Protein AF-A0A2V9Q0V5-F1 (afdb_monomer_lite)

Secondary structure (DSSP, 8-state):
--HHHHHHHHHHHHHHHHHHHHHHHHHTTSHHHHHHHHHHHHHHHHHT--HHHHHHHHHHHHHH-SSTT-TTSHHHHHHHHHHHHHHHHHHTTPPEEEEEEE--TTSHHHHHHHTTEEEEEEEES-HHHHHHHHTS--S-------PPPTT--S--EEEEEE--

Sequence (164 aa):
MLGGRQSADSMVTAAMYARYQAVRQHLERSPAAKRLIRSTVEIKNVLLHDPEHNRHAMDRLFRQRIDPWGFSRDPEQLRFGRAEQMIGAAAKGKLFEQVLEIGCAEGMFTQRLAIHSRSLIAMDISDVALQRASCCPAKRARQHCSGAPPGWSTVVGIYFAEWD

Radius of gyration: 20.9 Å; chains: 1; bounding box: 51×46×47 Å

Structure (mmCIF, N/CA/C/O backbone):
data_AF-A0A2V9Q0V5-F1
#
_entry.id   AF-A0A2V9Q0V5-F1
#
loop_
_atom_site.group_PDB
_atom_site.id
_atom_site.type_symbol
_atom_site.label_atom_id
_atom_site.label_alt_id
_atom_site.label_comp_id
_atom_site.label_asym_id
_atom_site.label_entity_id
_atom_site.label_seq_id
_atom_site.pdbx_PDB_ins_code
_atom_site.Cartn_x
_atom_site.Cartn_y
_atom_site.Cartn_z
_atom_site.occupancy
_atom_site.B_iso_or_equiv
_atom_site.auth_seq_id
_atom_site.auth_comp_id
_atom_site.auth_asym_id
_atom_site.auth_atom_id
_atom_site.pdbx_PDB_model_num
ATOM 1 N N . MET A 1 1 ? 25.832 -19.886 -17.386 1.00 37.00 1 MET A N 1
ATOM 2 C CA . MET A 1 1 ? 26.215 -18.791 -18.310 1.00 37.00 1 MET A CA 1
ATOM 3 C C . MET A 1 1 ? 25.026 -17.844 -18.563 1.00 37.00 1 MET A C 1
ATOM 5 O O . MET A 1 1 ? 24.531 -17.778 -19.676 1.00 37.00 1 MET A O 1
ATOM 9 N N . LEU A 1 2 ? 24.528 -17.129 -17.541 1.00 43.12 2 LEU A N 1
ATOM 10 C CA . LEU A 1 2 ? 23.385 -16.190 -17.666 1.00 43.12 2 LEU A CA 1
ATOM 11 C C . LEU A 1 2 ? 23.677 -14.776 -17.107 1.00 43.12 2 LEU A C 1
ATOM 13 O O . LEU A 1 2 ? 22.830 -13.896 -17.202 1.00 43.12 2 LEU A O 1
ATOM 17 N N . GLY A 1 3 ? 24.882 -14.524 -16.578 1.00 35.66 3 GLY A N 1
ATOM 18 C CA . GLY A 1 3 ? 25.243 -13.250 -15.932 1.00 35.66 3 GLY A CA 1
ATOM 19 C C . GLY A 1 3 ? 25.617 -12.094 -16.873 1.00 35.66 3 GLY A C 1
ATOM 20 O O . GLY A 1 3 ? 25.743 -10.964 -16.418 1.00 35.66 3 GLY A O 1
ATOM 21 N N . GLY A 1 4 ? 25.786 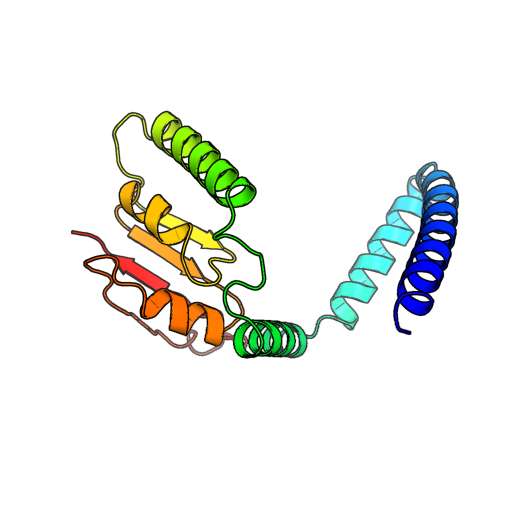-12.342 -18.178 1.00 38.12 4 GLY A N 1
ATOM 22 C CA . GLY A 1 4 ? 26.236 -11.316 -19.135 1.00 38.12 4 GLY A CA 1
ATOM 23 C C . GLY A 1 4 ? 25.131 -10.397 -19.673 1.00 38.12 4 GLY A C 1
ATOM 24 O O . GLY A 1 4 ? 25.402 -9.243 -19.987 1.00 38.12 4 GLY A O 1
ATOM 25 N N . ARG A 1 5 ? 23.879 -10.875 -19.759 1.00 42.72 5 ARG A N 1
ATOM 26 C CA . ARG A 1 5 ? 22.759 -10.106 -20.344 1.00 42.72 5 ARG A CA 1
ATOM 27 C C . ARG A 1 5 ? 22.167 -9.067 -19.379 1.00 42.72 5 ARG A C 1
ATOM 29 O O . ARG A 1 5 ? 21.918 -7.945 -19.792 1.00 42.72 5 ARG A O 1
ATOM 36 N N . GLN A 1 6 ? 22.050 -9.390 -18.086 1.00 47.09 6 GLN A N 1
ATOM 37 C CA . GLN A 1 6 ? 21.515 -8.461 -17.071 1.00 47.09 6 GLN A CA 1
ATOM 38 C C . GLN A 1 6 ? 22.407 -7.225 -16.841 1.00 47.09 6 GLN A C 1
ATOM 40 O O . GLN A 1 6 ? 21.898 -6.148 -16.538 1.00 47.09 6 GLN A O 1
ATOM 45 N N . SER A 1 7 ? 23.728 -7.362 -17.006 1.00 50.34 7 SER A N 1
ATOM 46 C CA . SER A 1 7 ? 24.682 -6.252 -16.851 1.00 50.34 7 SER A CA 1
ATOM 47 C C . SER A 1 7 ? 24.645 -5.282 -18.042 1.00 50.34 7 SER A C 1
ATOM 49 O O . SER A 1 7 ? 24.723 -4.070 -17.871 1.00 50.34 7 SER A O 1
ATOM 51 N N . ALA A 1 8 ? 24.448 -5.799 -19.259 1.00 48.91 8 ALA A N 1
ATOM 52 C CA . ALA A 1 8 ? 24.331 -4.973 -20.458 1.00 48.91 8 ALA A CA 1
ATOM 53 C C . ALA A 1 8 ? 23.007 -4.186 -20.495 1.00 48.91 8 ALA A C 1
ATOM 55 O O . ALA A 1 8 ? 23.023 -2.985 -20.767 1.00 48.91 8 ALA A O 1
ATOM 56 N N . ASP A 1 9 ? 21.882 -4.819 -20.141 1.00 52.69 9 ASP A N 1
ATOM 57 C CA . ASP A 1 9 ? 20.569 -4.157 -20.104 1.00 52.69 9 ASP A CA 1
ATOM 58 C C . ASP A 1 9 ? 20.521 -3.046 -19.040 1.00 52.69 9 ASP A C 1
ATOM 60 O O . ASP A 1 9 ? 19.945 -1.980 -19.273 1.00 52.69 9 ASP A O 1
ATOM 64 N N . SER A 1 10 ? 21.183 -3.243 -17.892 1.00 58.31 10 SER A N 1
ATOM 65 C CA . SER A 1 10 ? 21.253 -2.238 -16.822 1.00 58.31 10 SER A CA 1
ATOM 66 C C . SER A 1 10 ? 22.115 -1.030 -17.210 1.00 58.31 10 SER A C 1
ATOM 68 O O . SER A 1 10 ? 21.716 0.109 -16.961 1.00 58.31 10 SER A O 1
ATOM 70 N N . MET A 1 11 ? 23.244 -1.247 -17.896 1.00 56.59 11 MET A N 1
ATOM 71 C CA . MET A 1 11 ? 24.117 -0.173 -18.383 1.00 56.59 11 MET A CA 1
ATOM 72 C C . MET A 1 11 ? 23.475 0.629 -19.524 1.00 56.59 11 MET A C 1
ATOM 74 O O . MET A 1 11 ? 23.546 1.860 -19.524 1.00 56.59 11 MET A O 1
ATOM 78 N N . VAL A 1 12 ? 22.799 -0.041 -20.466 1.00 61.56 12 VAL A N 1
ATOM 79 C CA . VAL A 1 12 ? 22.039 0.619 -21.546 1.00 61.56 12 VAL A CA 1
ATOM 80 C C . VAL A 1 12 ? 20.903 1.462 -20.962 1.00 61.56 12 VAL A C 1
ATOM 82 O O . VAL A 1 12 ? 20.716 2.616 -21.356 1.00 61.56 12 VAL A O 1
ATOM 85 N N . THR A 1 13 ? 20.204 0.931 -19.958 1.00 71.50 13 THR A N 1
ATOM 86 C CA . THR A 1 13 ? 19.149 1.654 -19.240 1.00 71.50 13 THR A CA 1
ATOM 87 C C . THR A 1 13 ? 19.717 2.864 -18.494 1.00 71.50 13 THR A C 1
ATOM 89 O O . THR A 1 13 ? 19.173 3.958 -18.615 1.00 71.50 13 THR A O 1
ATOM 92 N N . ALA A 1 14 ? 20.848 2.728 -17.797 1.00 73.00 14 ALA A N 1
ATOM 93 C CA . ALA A 1 14 ? 21.482 3.831 -17.070 1.00 73.00 14 ALA A CA 1
ATOM 94 C C . ALA A 1 14 ? 21.923 4.978 -17.996 1.00 73.00 14 ALA A C 1
ATOM 96 O O . ALA A 1 14 ? 21.646 6.145 -17.712 1.00 73.00 14 ALA A O 1
ATOM 97 N N . ALA A 1 15 ? 22.545 4.663 -19.137 1.00 76.12 15 ALA A N 1
ATOM 98 C CA . ALA A 1 15 ? 22.952 5.664 -20.124 1.00 76.12 15 ALA A CA 1
ATOM 99 C C . ALA A 1 15 ? 21.744 6.371 -20.765 1.00 76.12 15 ALA A C 1
ATOM 101 O O . ALA A 1 15 ? 21.752 7.593 -20.944 1.00 76.12 15 ALA A O 1
ATOM 102 N N . MET A 1 16 ? 20.675 5.626 -21.065 1.00 83.31 16 MET A N 1
ATOM 103 C CA . MET A 1 16 ? 19.410 6.190 -21.544 1.00 83.31 16 MET A CA 1
ATOM 104 C C . MET A 1 16 ? 18.789 7.130 -20.502 1.00 83.31 16 MET A C 1
ATOM 106 O O . MET A 1 16 ? 18.408 8.254 -20.837 1.00 83.31 16 MET A O 1
ATOM 110 N N . TYR A 1 17 ? 18.729 6.705 -19.238 1.00 74.12 17 TYR A N 1
ATOM 111 C CA . TYR A 1 17 ? 18.174 7.503 -18.145 1.00 74.12 17 TYR A CA 1
ATOM 112 C C . TYR A 1 17 ? 18.990 8.770 -17.873 1.00 74.12 17 TYR A C 1
ATOM 114 O O . TYR A 1 17 ? 18.397 9.825 -17.657 1.00 74.12 17 TYR A O 1
ATOM 122 N N . ALA A 1 18 ? 20.322 8.717 -17.952 1.00 78.69 18 ALA A N 1
ATOM 123 C CA . ALA A 1 18 ? 21.177 9.897 -17.810 1.00 78.69 18 ALA A CA 1
ATOM 124 C C . ALA A 1 18 ? 20.917 10.931 -18.921 1.00 78.69 18 ALA A C 1
ATOM 126 O O . ALA A 1 18 ? 20.783 12.127 -18.654 1.00 78.69 18 ALA A O 1
ATOM 127 N N . ARG A 1 19 ? 20.755 10.474 -20.172 1.00 79.06 19 ARG A N 1
ATOM 128 C CA . ARG A 1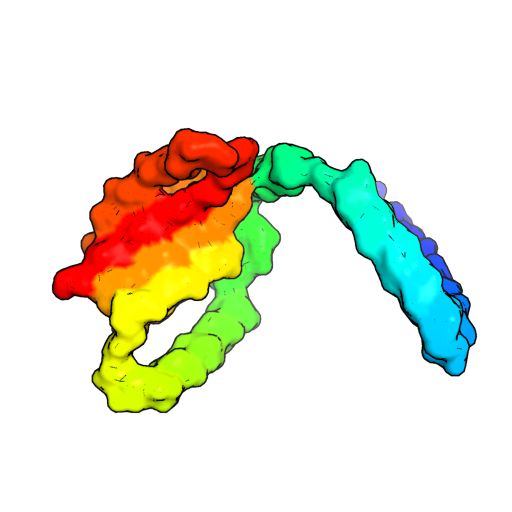 19 ? 20.386 11.346 -21.302 1.00 79.06 19 ARG A CA 1
ATOM 129 C C . ARG A 1 19 ? 18.984 11.925 -21.136 1.00 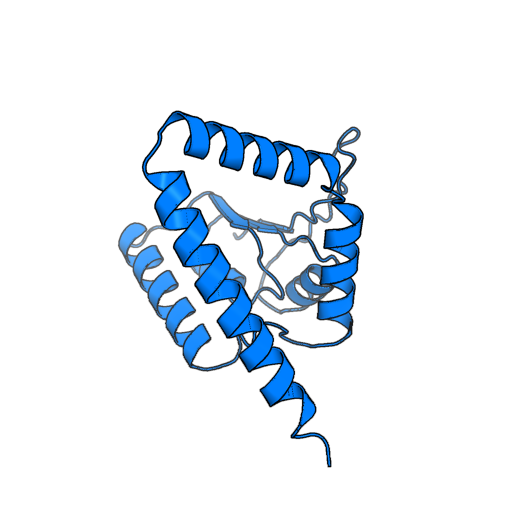79.06 19 ARG A C 1
ATOM 131 O O . ARG A 1 19 ? 18.791 13.118 -21.355 1.00 79.06 19 ARG A O 1
ATOM 138 N N . TYR A 1 20 ? 18.026 11.108 -20.701 1.00 79.50 20 TYR A N 1
ATOM 139 C CA . TYR A 1 20 ? 16.676 11.558 -20.367 1.00 79.50 20 TYR A CA 1
ATOM 140 C C . TYR A 1 20 ? 16.698 12.645 -19.284 1.00 79.50 20 TYR A C 1
ATOM 142 O O . TYR A 1 20 ? 16.048 13.675 -19.446 1.00 79.50 20 TYR A O 1
ATOM 150 N N . GLN A 1 21 ? 17.488 12.468 -18.221 1.00 78.62 21 GLN A N 1
ATOM 151 C CA . GLN A 1 21 ? 17.620 13.450 -17.143 1.00 78.62 21 GLN A CA 1
ATOM 152 C C . GLN A 1 21 ? 18.239 14.766 -17.626 1.00 78.62 21 GLN A C 1
ATOM 154 O O . GLN A 1 21 ? 17.703 15.827 -17.315 1.00 78.62 21 GLN A O 1
ATOM 159 N N . ALA A 1 22 ? 19.310 14.724 -18.424 1.00 81.81 22 ALA A N 1
ATOM 160 C CA . ALA A 1 22 ? 19.956 15.929 -18.950 1.00 81.81 22 ALA A CA 1
ATOM 161 C C . ALA A 1 22 ? 19.026 16.741 -19.872 1.00 81.81 22 ALA A C 1
ATOM 163 O O . ALA A 1 22 ? 18.944 17.970 -19.767 1.00 81.81 22 ALA A O 1
ATOM 164 N N . VAL A 1 23 ? 18.284 16.047 -20.742 1.00 79.00 23 VAL A N 1
ATOM 165 C CA . VAL A 1 23 ? 17.282 16.651 -21.635 1.00 79.00 23 VAL A CA 1
ATOM 166 C C . VAL A 1 23 ? 16.114 17.217 -20.830 1.00 79.00 23 VAL A C 1
ATOM 168 O O . VAL A 1 23 ? 15.704 18.357 -21.045 1.00 79.00 23 VAL A O 1
ATOM 171 N N . ARG A 1 24 ? 15.615 16.464 -19.846 1.00 77.31 24 ARG A N 1
ATOM 172 C CA . ARG A 1 24 ? 14.538 16.901 -18.957 1.00 77.31 24 ARG A CA 1
ATOM 173 C C . ARG A 1 24 ? 14.932 18.138 -18.154 1.00 77.31 24 ARG A C 1
ATOM 175 O O . ARG A 1 24 ? 14.156 19.081 -18.126 1.00 77.31 24 ARG A O 1
ATOM 182 N N . GLN A 1 25 ? 16.142 18.197 -17.596 1.00 78.44 25 GLN A N 1
ATOM 183 C CA . GLN A 1 25 ? 16.645 19.381 -16.887 1.00 78.44 25 GLN A CA 1
ATOM 184 C C . GLN A 1 25 ? 16.688 20.628 -17.780 1.00 78.44 25 GLN A C 1
ATOM 186 O O . GLN A 1 25 ? 16.388 21.724 -17.314 1.00 78.44 25 GLN A O 1
ATOM 191 N N . HIS A 1 26 ? 17.026 20.478 -19.065 1.00 78.38 26 HIS A N 1
ATOM 192 C CA . HIS A 1 26 ? 17.019 21.593 -20.017 1.00 78.38 26 HIS A CA 1
ATOM 193 C C . HIS A 1 26 ? 15.600 22.048 -20.358 1.00 78.38 26 HIS A C 1
ATOM 195 O O . HIS A 1 26 ? 15.317 23.245 -20.337 1.00 78.38 26 HIS A O 1
ATOM 201 N N . LEU A 1 27 ? 14.693 21.105 -20.615 1.00 74.81 27 LEU A N 1
ATOM 202 C CA . LEU A 1 27 ? 13.294 21.406 -20.912 1.00 74.81 27 LEU A CA 1
ATOM 203 C C . LEU A 1 27 ? 12.555 21.974 -19.689 1.00 74.81 27 LEU A C 1
ATOM 205 O O . LEU A 1 27 ? 11.678 22.823 -19.824 1.00 74.81 27 LEU A O 1
ATOM 209 N N . GLU A 1 28 ? 12.949 21.578 -18.480 1.00 74.69 28 GLU A N 1
ATOM 210 C CA . GLU A 1 28 ? 12.360 22.052 -17.231 1.00 74.69 28 GLU A CA 1
ATOM 211 C C . GLU A 1 28 ? 12.703 23.516 -16.891 1.00 74.69 28 GLU A C 1
ATOM 213 O O . GLU A 1 28 ? 12.046 24.115 -16.036 1.00 74.69 28 GLU A O 1
ATOM 218 N N . ARG A 1 29 ? 13.674 24.141 -17.570 1.00 82.38 29 ARG A N 1
ATOM 219 C CA . ARG A 1 29 ? 13.992 25.571 -17.384 1.00 82.38 29 ARG A CA 1
ATOM 220 C C . ARG A 1 29 ? 12.915 26.504 -17.938 1.00 82.38 29 ARG A C 1
ATOM 222 O O . ARG A 1 29 ? 12.810 27.636 -17.479 1.00 82.38 29 ARG A O 1
ATOM 229 N N . SER A 1 30 ? 12.098 26.037 -18.884 1.00 86.38 30 SER A N 1
ATOM 230 C CA . SER A 1 30 ? 11.010 26.825 -19.468 1.00 86.38 30 SER A CA 1
ATOM 231 C C . SER A 1 30 ? 9.645 26.397 -18.913 1.00 86.38 30 SER A C 1
ATOM 233 O O . SER A 1 30 ? 9.269 25.225 -19.030 1.00 86.38 30 SER A O 1
ATOM 235 N N . PRO A 1 31 ? 8.835 27.330 -18.374 1.00 84.00 31 PRO A N 1
ATOM 236 C CA . PRO A 1 31 ? 7.469 27.038 -17.936 1.00 84.00 31 PRO A CA 1
ATOM 237 C C . PRO A 1 31 ? 6.565 26.487 -19.052 1.00 84.00 31 PRO A C 1
ATOM 239 O O . PRO A 1 31 ? 5.657 25.703 -18.779 1.00 84.00 31 PRO A O 1
ATOM 242 N N . ALA A 1 32 ? 6.800 26.875 -20.311 1.00 86.06 32 ALA A N 1
ATOM 243 C CA . ALA A 1 32 ? 6.021 26.398 -21.454 1.00 86.06 32 ALA A CA 1
ATOM 244 C C . ALA A 1 32 ? 6.372 24.949 -21.824 1.00 86.06 32 ALA A C 1
ATOM 246 O O . ALA A 1 32 ? 5.472 24.131 -22.005 1.00 86.06 32 ALA A O 1
ATOM 247 N N . ALA A 1 33 ? 7.663 24.604 -21.845 1.00 84.25 33 ALA A N 1
ATOM 248 C CA . ALA A 1 33 ? 8.110 23.238 -22.109 1.00 84.25 33 ALA A CA 1
ATOM 249 C C . ALA A 1 33 ? 7.693 22.273 -20.986 1.00 84.25 33 ALA A C 1
ATOM 251 O O . ALA A 1 33 ? 7.213 21.181 -21.277 1.00 84.25 33 ALA A O 1
ATOM 252 N N . LYS A 1 34 ? 7.755 22.698 -19.713 1.00 81.31 34 LYS A N 1
ATOM 253 C CA . LYS A 1 34 ? 7.187 21.939 -18.581 1.00 81.31 34 LYS A CA 1
ATOM 254 C C . LYS A 1 34 ? 5.709 21.619 -18.775 1.00 81.31 34 LYS A C 1
ATOM 256 O O . LYS A 1 34 ? 5.300 20.478 -18.573 1.00 81.31 34 LYS A O 1
ATOM 261 N N . ARG A 1 35 ? 4.913 22.626 -19.155 1.00 85.06 35 ARG A N 1
ATOM 262 C CA . ARG A 1 35 ? 3.479 22.452 -19.420 1.00 85.06 35 ARG A CA 1
ATOM 263 C C . ARG A 1 35 ? 3.245 21.467 -20.554 1.00 85.06 35 ARG A C 1
ATOM 265 O O . ARG A 1 35 ? 2.489 20.528 -20.356 1.00 85.06 35 ARG A O 1
ATOM 272 N N . LEU A 1 36 ? 3.942 21.631 -21.678 1.00 87.19 36 LEU A N 1
ATOM 273 C CA . LEU A 1 36 ? 3.798 20.745 -22.829 1.00 87.19 36 LEU A CA 1
ATOM 274 C C . LEU A 1 36 ? 4.178 19.300 -22.488 1.00 87.19 36 LEU A C 1
ATOM 276 O O . LEU A 1 36 ? 3.404 18.395 -22.765 1.00 87.19 36 LEU A O 1
ATOM 280 N N . ILE A 1 37 ? 5.319 19.077 -21.829 1.00 84.88 37 ILE A N 1
ATOM 281 C CA . ILE A 1 37 ? 5.748 17.735 -21.405 1.00 84.88 37 ILE A CA 1
ATOM 282 C C . ILE A 1 37 ? 4.709 17.100 -20.491 1.00 84.88 37 ILE A C 1
ATOM 284 O O . ILE A 1 37 ? 4.346 15.946 -20.705 1.00 84.88 37 ILE A O 1
ATOM 288 N N . ARG A 1 38 ? 4.216 17.841 -19.490 1.00 80.88 38 ARG A N 1
ATOM 289 C CA . ARG A 1 38 ? 3.202 17.315 -18.576 1.00 80.88 38 ARG A CA 1
ATOM 290 C C . ARG A 1 38 ? 1.919 16.984 -19.325 1.00 80.88 38 ARG A C 1
ATOM 292 O O . ARG A 1 38 ? 1.450 15.865 -19.207 1.00 80.88 38 ARG A O 1
ATOM 299 N N . SER A 1 39 ? 1.408 17.897 -20.147 1.00 87.19 39 SER A N 1
ATOM 300 C CA . SER A 1 39 ? 0.219 17.657 -20.968 1.00 87.19 39 SER A CA 1
ATOM 301 C C . SER A 1 39 ? 0.380 16.436 -21.871 1.00 87.19 39 SER A C 1
ATOM 303 O O . SER A 1 39 ? -0.529 15.621 -21.936 1.00 87.19 39 SER A O 1
ATOM 305 N N . THR A 1 40 ? 1.534 16.252 -22.513 1.00 86.31 40 THR A N 1
ATOM 306 C CA . THR A 1 40 ? 1.792 15.080 -23.360 1.00 86.31 40 THR A CA 1
ATOM 307 C C . THR A 1 40 ? 1.864 13.787 -22.550 1.00 86.31 40 THR A C 1
ATOM 309 O O . THR A 1 40 ? 1.349 12.766 -22.998 1.00 86.31 40 THR A O 1
ATOM 312 N N . VAL A 1 41 ? 2.475 13.807 -21.361 1.00 84.19 41 VAL A N 1
ATOM 313 C CA . VAL A 1 41 ? 2.480 12.653 -20.448 1.00 84.19 41 VAL A CA 1
ATOM 314 C C . VAL A 1 41 ? 1.062 12.321 -19.997 1.00 84.19 41 VAL A C 1
ATOM 316 O O . VAL A 1 41 ? 0.693 11.157 -20.059 1.00 84.19 41 VAL A O 1
ATOM 319 N N . GLU A 1 42 ? 0.252 13.312 -19.624 1.00 83.94 42 GLU A N 1
ATOM 320 C CA . GLU A 1 42 ? -1.141 13.081 -19.230 1.00 83.94 42 GLU A CA 1
ATOM 321 C C . GLU A 1 42 ? -1.983 12.556 -20.395 1.00 83.94 42 GLU A C 1
ATOM 323 O O . GLU A 1 42 ? -2.696 11.573 -20.236 1.00 83.94 42 GLU A O 1
ATOM 328 N N . ILE A 1 43 ? -1.850 13.135 -21.592 1.00 86.94 43 ILE A N 1
ATOM 329 C CA . ILE A 1 43 ? -2.534 12.652 -22.799 1.00 86.94 43 ILE A CA 1
ATOM 330 C C . ILE A 1 43 ? -2.133 11.206 -23.089 1.00 86.94 43 ILE A C 1
ATOM 332 O O . ILE A 1 43 ? -2.997 10.365 -23.312 1.00 86.94 43 ILE A O 1
ATOM 336 N N . LYS A 1 44 ? -0.834 10.892 -23.044 1.00 84.06 44 LYS A N 1
ATOM 337 C CA . LYS A 1 44 ? -0.350 9.518 -23.201 1.00 84.06 44 LYS A CA 1
ATOM 338 C C . LYS A 1 44 ? -0.938 8.607 -22.124 1.00 84.06 44 LYS A C 1
ATOM 340 O O . LYS A 1 44 ? -1.391 7.520 -22.456 1.00 84.06 44 LYS A O 1
ATOM 345 N N . ASN A 1 45 ? -0.906 9.025 -20.860 1.00 76.06 45 ASN A N 1
ATOM 346 C CA . ASN A 1 45 ? -1.406 8.235 -19.743 1.00 76.06 45 ASN A CA 1
ATOM 347 C C . ASN A 1 45 ? -2.891 7.940 -19.915 1.00 76.06 45 ASN A C 1
ATOM 349 O O . ASN A 1 45 ? -3.257 6.794 -19.736 1.00 76.06 45 ASN A O 1
ATOM 353 N N . VAL A 1 46 ? -3.705 8.921 -20.316 1.00 79.56 46 VAL A N 1
ATOM 354 C CA . VAL A 1 46 ? -5.142 8.758 -20.585 1.00 79.56 46 VAL A CA 1
ATOM 355 C C . VAL A 1 46 ? -5.380 7.837 -21.779 1.00 79.56 46 VAL A C 1
ATOM 357 O O . VAL A 1 46 ? -6.163 6.900 -21.678 1.00 79.56 46 VAL A O 1
ATOM 360 N N . LEU A 1 47 ? -4.693 8.074 -22.900 1.00 78.81 47 LEU A N 1
ATOM 361 C CA . LEU A 1 47 ? -4.880 7.292 -24.127 1.00 78.81 47 LEU A CA 1
ATOM 362 C C . LEU A 1 47 ? -4.413 5.841 -23.987 1.00 78.81 47 LEU A C 1
ATOM 364 O O . LEU A 1 47 ? -4.950 4.961 -24.650 1.00 78.81 47 LEU A O 1
ATOM 368 N N . LEU A 1 48 ? -3.402 5.598 -23.156 1.00 75.12 48 LEU A N 1
ATOM 369 C CA . LEU A 1 48 ? -2.863 4.266 -22.890 1.00 75.12 48 LEU A CA 1
ATOM 370 C C . LEU A 1 48 ? -3.373 3.683 -21.566 1.00 75.12 48 LEU A C 1
ATOM 372 O O . LEU A 1 48 ? -2.867 2.645 -21.137 1.00 75.12 48 LEU A O 1
ATOM 376 N N . HIS A 1 49 ? -4.328 4.339 -20.896 1.00 69.88 49 HIS A N 1
ATOM 377 C CA . HIS A 1 49 ? -4.878 3.823 -19.652 1.00 69.88 49 HIS A CA 1
ATOM 378 C C . HIS A 1 49 ? -5.787 2.636 -19.958 1.00 69.88 49 HIS A C 1
ATOM 380 O O . HIS A 1 49 ? -6.945 2.807 -20.327 1.00 69.88 49 HIS A O 1
ATOM 386 N N . ASP A 1 50 ? -5.261 1.431 -19.775 1.00 74.38 50 ASP A N 1
ATOM 387 C CA . ASP A 1 50 ? -6.053 0.208 -19.771 1.00 74.38 50 ASP A CA 1
ATOM 388 C C . ASP A 1 50 ? -6.095 -0.354 -18.336 1.00 74.38 50 ASP A C 1
ATOM 390 O O . ASP A 1 50 ? -5.132 -0.983 -17.874 1.00 74.38 50 ASP A O 1
ATOM 394 N N . PRO A 1 51 ? -7.176 -0.090 -17.579 1.00 67.44 51 PRO A N 1
ATOM 395 C CA . PRO A 1 51 ? -7.308 -0.585 -16.214 1.00 67.44 51 PRO A CA 1
ATOM 396 C C . PRO A 1 51 ? -7.403 -2.118 -16.154 1.00 67.44 51 PRO A C 1
ATOM 398 O O . PRO A 1 51 ? -6.914 -2.712 -15.190 1.00 67.44 51 PRO A O 1
ATOM 401 N N . GLU A 1 52 ? -7.938 -2.769 -17.191 1.00 73.00 52 GLU A N 1
ATOM 402 C CA . GLU A 1 52 ? -7.999 -4.232 -17.283 1.00 73.00 52 GLU A CA 1
ATOM 403 C C . GLU A 1 52 ? -6.607 -4.829 -17.514 1.00 73.00 52 GLU A C 1
ATOM 405 O O . GLU A 1 52 ? -6.246 -5.840 -16.906 1.00 73.00 52 GLU A O 1
ATOM 410 N N . HIS A 1 53 ? -5.764 -4.170 -18.314 1.00 74.88 53 HIS A N 1
ATOM 411 C CA . HIS A 1 53 ? -4.362 -4.566 -18.467 1.00 74.88 53 HIS A CA 1
ATOM 412 C C . HIS A 1 53 ? -3.609 -4.539 -17.131 1.00 74.88 53 HIS A C 1
ATOM 414 O O . HIS A 1 53 ? -2.895 -5.490 -16.800 1.00 74.88 53 HIS A O 1
ATOM 420 N N . ASN A 1 54 ? -3.796 -3.479 -16.338 1.00 79.62 54 ASN A N 1
ATOM 421 C CA . ASN A 1 54 ? -3.142 -3.342 -15.036 1.00 79.62 54 ASN A CA 1
ATOM 422 C C . ASN A 1 54 ? -3.628 -4.398 -14.036 1.00 79.62 54 ASN A C 1
ATOM 424 O O . ASN A 1 54 ? -2.797 -5.029 -13.379 1.00 79.62 54 ASN A O 1
ATOM 428 N N . ARG A 1 55 ? -4.943 -4.653 -13.969 1.00 82.19 55 ARG A N 1
ATOM 429 C CA . ARG A 1 55 ? -5.510 -5.741 -13.155 1.00 82.19 55 ARG A CA 1
ATOM 430 C C . ARG A 1 55 ? -4.891 -7.078 -13.533 1.00 82.19 55 ARG A C 1
ATOM 432 O O . ARG A 1 55 ? -4.320 -7.749 -12.679 1.00 82.19 55 ARG A O 1
ATOM 439 N N . HIS A 1 56 ? -4.943 -7.451 -14.812 1.00 85.75 56 HIS A N 1
ATOM 440 C CA . HIS A 1 56 ? -4.421 -8.734 -15.282 1.00 85.75 56 HIS A CA 1
ATOM 441 C C . HIS A 1 56 ? -2.916 -8.891 -15.043 1.00 85.75 56 HIS A C 1
ATOM 443 O O . HIS A 1 56 ? -2.453 -9.998 -14.748 1.00 85.75 56 HIS A O 1
ATOM 449 N N . ALA A 1 57 ? -2.141 -7.812 -15.171 1.00 87.50 57 ALA A N 1
ATOM 450 C CA . ALA A 1 57 ? -0.717 -7.816 -14.862 1.00 87.50 57 ALA A CA 1
ATOM 451 C C . ALA A 1 57 ? -0.461 -8.075 -13.368 1.00 87.50 57 ALA A C 1
ATOM 453 O O . ALA A 1 57 ? 0.377 -8.917 -13.036 1.00 87.50 57 ALA A O 1
ATOM 454 N N . MET A 1 58 ? -1.207 -7.414 -12.476 1.00 89.94 58 MET A N 1
ATOM 455 C CA . MET A 1 58 ? -1.090 -7.623 -11.028 1.00 89.94 58 MET A CA 1
ATOM 456 C C . MET A 1 58 ? -1.547 -9.020 -10.617 1.00 89.94 58 MET A C 1
ATOM 458 O O . MET A 1 58 ? -0.816 -9.737 -9.941 1.00 89.94 58 MET A O 1
ATOM 462 N N . ASP A 1 59 ? -2.693 -9.469 -11.115 1.00 92.06 59 ASP A N 1
ATOM 463 C CA . ASP A 1 59 ? -3.194 -10.821 -10.893 1.00 92.06 59 ASP A CA 1
ATOM 464 C C . ASP A 1 59 ? -2.196 -11.896 -11.324 1.00 92.06 59 ASP A C 1
ATOM 466 O O . ASP A 1 59 ? -1.980 -12.886 -10.623 1.00 92.06 59 ASP A O 1
ATOM 470 N N . ARG A 1 60 ? -1.548 -11.709 -12.479 1.00 95.06 60 ARG A N 1
ATOM 471 C CA . ARG A 1 60 ? -0.496 -12.613 -12.950 1.00 95.06 60 ARG A CA 1
ATOM 472 C C . ARG A 1 60 ? 0.691 -12.631 -11.991 1.00 95.06 60 ARG A C 1
ATOM 474 O O . ARG A 1 60 ? 1.179 -13.715 -11.679 1.00 95.06 60 ARG A O 1
ATOM 481 N N . LEU A 1 61 ? 1.129 -11.466 -11.517 1.00 94.69 61 LEU A N 1
ATOM 482 C CA . LEU A 1 61 ? 2.225 -11.347 -10.560 1.00 94.69 61 LEU A CA 1
ATOM 483 C C . LEU A 1 61 ? 1.908 -12.082 -9.249 1.00 94.69 61 LEU A C 1
ATOM 485 O O . LEU A 1 61 ? 2.702 -12.919 -8.818 1.00 94.69 61 LEU A O 1
ATOM 489 N N . PHE A 1 62 ? 0.732 -11.841 -8.663 1.00 93.56 62 PHE A N 1
ATOM 490 C CA . PHE A 1 62 ? 0.312 -12.515 -7.435 1.00 93.56 62 PHE A CA 1
ATOM 491 C C . PHE A 1 62 ? 0.106 -14.022 -7.645 1.00 93.56 62 PHE A C 1
ATOM 493 O O . PHE A 1 62 ? 0.497 -14.810 -6.787 1.00 93.56 62 PHE A O 1
ATOM 500 N N . ARG A 1 63 ? -0.407 -14.487 -8.794 1.00 94.94 63 ARG A N 1
ATOM 501 C CA . ARG A 1 63 ? -0.471 -15.937 -9.094 1.00 94.94 63 ARG A CA 1
ATOM 502 C C . ARG A 1 63 ? 0.912 -16.584 -9.152 1.00 94.94 63 ARG A C 1
ATOM 504 O O . ARG A 1 63 ? 1.064 -17.711 -8.696 1.00 94.94 63 ARG A O 1
ATOM 511 N N . GLN A 1 64 ? 1.901 -15.890 -9.710 1.00 96.38 64 GLN A N 1
ATOM 512 C CA . GLN A 1 64 ? 3.255 -16.419 -9.888 1.00 96.38 64 GLN A CA 1
ATOM 513 C C . GLN A 1 64 ? 4.086 -16.406 -8.606 1.00 96.38 64 GLN A C 1
ATOM 515 O O . GLN A 1 64 ? 4.986 -17.233 -8.458 1.00 96.38 64 GLN A O 1
ATOM 520 N N . ARG A 1 65 ? 3.827 -15.462 -7.697 1.00 94.38 65 ARG A N 1
ATOM 521 C CA . ARG A 1 65 ? 4.654 -15.256 -6.510 1.00 94.38 65 ARG A CA 1
ATOM 522 C C . ARG A 1 65 ? 3.797 -14.924 -5.293 1.00 94.38 65 ARG A C 1
ATOM 524 O O . ARG A 1 65 ? 2.957 -14.030 -5.342 1.00 94.38 65 ARG A O 1
ATOM 531 N N . ILE A 1 66 ? 4.032 -15.648 -4.202 1.00 90.94 66 ILE A N 1
ATOM 532 C CA . ILE A 1 66 ? 3.582 -15.238 -2.866 1.00 90.94 66 ILE A CA 1
ATOM 533 C C . ILE A 1 66 ? 4.473 -14.083 -2.428 1.00 90.94 66 ILE A C 1
ATOM 535 O O . ILE A 1 66 ? 5.687 -14.153 -2.637 1.00 90.94 66 ILE A O 1
ATOM 539 N N . ASP A 1 67 ? 3.874 -13.044 -1.855 1.00 92.38 67 ASP A N 1
ATOM 540 C CA . ASP A 1 67 ? 4.561 -11.837 -1.415 1.00 92.38 67 ASP A CA 1
ATOM 541 C C . ASP A 1 67 ? 5.516 -11.275 -2.490 1.00 92.38 67 ASP A C 1
ATOM 543 O O . ASP A 1 67 ? 6.746 -11.295 -2.342 1.00 92.38 67 ASP A O 1
ATOM 547 N N . PRO A 1 68 ? 4.979 -10.798 -3.632 1.00 92.75 68 PRO A N 1
ATOM 548 C CA . PRO A 1 68 ? 5.805 -10.320 -4.738 1.00 92.75 68 PRO A CA 1
ATOM 549 C C . PRO A 1 68 ? 6.691 -9.131 -4.352 1.00 92.75 68 PRO A C 1
ATOM 551 O O . PRO A 1 68 ? 7.747 -8.932 -4.964 1.00 92.75 68 PRO A O 1
ATOM 554 N N . TRP A 1 69 ? 6.278 -8.385 -3.327 1.00 92.62 69 TRP A N 1
ATOM 555 C CA . TRP A 1 69 ? 6.944 -7.191 -2.820 1.00 92.62 69 TRP A CA 1
ATOM 556 C C . TRP A 1 69 ? 7.947 -7.484 -1.700 1.00 92.62 69 TRP A C 1
ATOM 558 O O . TRP A 1 69 ? 8.810 -6.652 -1.427 1.00 92.62 69 TRP A O 1
ATOM 568 N N . GLY A 1 70 ? 7.921 -8.684 -1.118 1.00 93.50 70 GLY A N 1
ATOM 569 C CA . GLY A 1 70 ? 8.823 -9.070 -0.037 1.00 93.50 70 GLY A CA 1
ATOM 570 C C . GLY A 1 70 ? 8.498 -8.369 1.280 1.00 93.50 70 GLY A C 1
ATOM 571 O O . GLY A 1 70 ? 9.419 -8.076 2.044 1.00 93.50 70 GLY A O 1
ATOM 572 N N . PHE A 1 71 ? 7.221 -8.085 1.539 1.00 92.88 71 PHE A N 1
ATOM 573 C CA . PHE A 1 71 ? 6.747 -7.489 2.781 1.00 92.88 71 PHE A CA 1
ATOM 574 C C . PHE A 1 71 ? 7.069 -8.333 4.010 1.00 92.88 71 PHE A C 1
ATOM 576 O O . PHE A 1 71 ? 7.229 -7.777 5.092 1.00 92.88 71 PHE A O 1
ATOM 583 N N . SER A 1 72 ? 7.253 -9.645 3.871 1.00 91.81 72 SER A N 1
ATOM 584 C CA . SER A 1 72 ? 7.665 -10.513 4.975 1.00 91.81 72 SER A CA 1
ATOM 585 C C . SER A 1 72 ? 9.112 -10.280 5.436 1.00 91.81 72 SER A C 1
ATOM 587 O O . SER A 1 72 ? 9.520 -10.832 6.454 1.00 91.81 72 SER A O 1
ATOM 589 N N . ARG A 1 73 ? 9.918 -9.520 4.683 1.00 93.44 73 ARG A N 1
ATOM 590 C CA . ARG A 1 73 ? 11.335 -9.273 4.989 1.00 93.44 73 ARG A CA 1
ATOM 591 C C . ARG A 1 73 ? 11.495 -8.165 6.025 1.00 93.44 73 ARG A C 1
ATOM 593 O O . ARG A 1 73 ? 10.737 -7.197 6.033 1.00 93.44 73 ARG A O 1
ATOM 600 N N . ASP A 1 74 ? 12.567 -8.244 6.810 1.00 93.12 74 ASP A N 1
ATOM 601 C CA . ASP A 1 74 ? 12.847 -7.303 7.904 1.00 93.12 74 ASP A CA 1
ATOM 602 C C . ASP A 1 74 ? 12.782 -5.816 7.515 1.00 93.12 74 ASP A C 1
ATOM 604 O O . ASP A 1 74 ? 12.175 -5.051 8.265 1.00 93.12 74 ASP A O 1
ATOM 608 N N . PRO A 1 75 ? 13.322 -5.352 6.365 1.00 94.00 75 PRO A N 1
ATOM 609 C CA . PRO A 1 75 ? 13.231 -3.937 6.006 1.00 94.00 75 PRO A CA 1
ATOM 610 C C . PRO A 1 75 ? 11.787 -3.443 5.874 1.00 94.00 75 PRO A C 1
ATOM 612 O O . PRO A 1 75 ? 11.472 -2.337 6.312 1.00 94.00 75 PRO A O 1
ATOM 615 N N . GLU A 1 76 ? 10.900 -4.264 5.314 1.00 92.38 76 GLU A N 1
ATOM 616 C CA . GLU A 1 76 ? 9.490 -3.913 5.144 1.00 92.38 76 GLU A CA 1
ATOM 617 C C . GLU A 1 76 ? 8.718 -4.042 6.459 1.00 92.38 76 GLU A C 1
ATOM 619 O O . GLU A 1 76 ? 7.936 -3.156 6.796 1.00 92.38 76 GLU A O 1
ATOM 624 N N . GLN A 1 77 ? 9.020 -5.049 7.282 1.00 94.12 77 GLN A N 1
ATOM 625 C CA . GLN A 1 77 ? 8.454 -5.150 8.632 1.00 94.12 77 GLN A CA 1
ATOM 626 C C . GLN A 1 77 ? 8.854 -3.959 9.518 1.00 94.12 77 GLN A C 1
ATOM 628 O O . GLN A 1 77 ? 8.033 -3.448 10.282 1.00 94.12 77 GLN A O 1
ATOM 633 N N . LEU A 1 78 ? 10.081 -3.444 9.375 1.00 94.94 78 LEU A N 1
ATOM 634 C CA . LEU A 1 78 ? 10.518 -2.212 10.036 1.00 94.94 78 LEU A CA 1
ATOM 635 C C . LEU A 1 78 ? 9.756 -0.983 9.523 1.00 94.94 78 LEU A C 1
ATOM 637 O O . LEU A 1 78 ? 9.402 -0.109 10.316 1.00 94.94 78 LEU A O 1
ATOM 641 N N . ARG A 1 79 ? 9.479 -0.902 8.214 1.00 94.94 79 ARG A N 1
ATOM 642 C CA . ARG A 1 79 ? 8.645 0.170 7.642 1.00 94.94 79 ARG A CA 1
ATOM 643 C C . ARG A 1 79 ? 7.220 0.112 8.185 1.00 94.94 79 ARG A C 1
ATOM 645 O O . ARG A 1 79 ? 6.703 1.154 8.584 1.00 94.94 79 ARG A O 1
ATOM 652 N N . PHE A 1 80 ? 6.627 -1.078 8.272 1.00 95.06 80 PHE A N 1
ATOM 653 C CA . PHE A 1 80 ? 5.314 -1.277 8.886 1.00 95.06 80 PHE A CA 1
ATOM 654 C C . PHE A 1 80 ? 5.304 -0.853 10.351 1.00 95.06 80 PHE A C 1
ATOM 656 O O . PHE A 1 80 ? 4.438 -0.077 10.738 1.00 95.06 80 PHE A O 1
ATOM 663 N N . GLY A 1 81 ? 6.298 -1.266 11.142 1.00 95.44 81 GLY A N 1
ATOM 664 C CA . GLY A 1 81 ? 6.396 -0.873 12.549 1.00 95.44 81 GLY A CA 1
ATOM 665 C C . GLY A 1 81 ? 6.519 0.642 12.744 1.00 95.44 81 GLY A C 1
ATOM 666 O O . GLY A 1 81 ? 5.876 1.205 13.626 1.00 95.44 81 GLY A O 1
ATOM 667 N N . ARG A 1 82 ? 7.284 1.339 11.893 1.00 96.88 82 ARG A N 1
ATOM 668 C CA . ARG A 1 82 ? 7.367 2.812 11.936 1.00 96.88 82 ARG A CA 1
ATOM 669 C C . ARG A 1 82 ? 6.034 3.473 11.588 1.00 96.88 82 ARG A C 1
ATOM 671 O O . ARG A 1 82 ? 5.640 4.422 12.260 1.00 96.88 82 ARG A O 1
ATOM 678 N N . ALA A 1 83 ? 5.344 2.979 10.561 1.00 95.25 83 ALA A N 1
ATOM 679 C CA . ALA A 1 83 ? 4.027 3.488 10.190 1.00 95.25 83 ALA A CA 1
ATOM 680 C C . ALA A 1 83 ? 3.004 3.265 11.318 1.00 95.25 83 ALA A C 1
ATOM 682 O O . ALA A 1 83 ? 2.298 4.193 11.699 1.00 95.25 83 ALA A O 1
ATOM 683 N N . GLU A 1 84 ? 2.987 2.073 11.914 1.00 94.19 84 GLU A N 1
ATOM 684 C CA . GLU A 1 84 ? 2.134 1.711 13.052 1.00 94.19 84 GLU A CA 1
ATOM 685 C C . GLU A 1 84 ? 2.393 2.609 14.275 1.00 94.19 84 GLU A C 1
ATOM 687 O O . GLU A 1 84 ? 1.456 3.137 14.870 1.00 94.19 84 GLU A O 1
ATOM 692 N N . GLN A 1 85 ? 3.659 2.895 14.597 1.00 95.31 85 GLN A N 1
ATOM 693 C CA . GLN A 1 85 ? 4.017 3.840 15.663 1.00 95.31 85 GLN A CA 1
ATOM 694 C C . GLN A 1 85 ? 3.474 5.251 15.405 1.00 95.31 85 GLN A C 1
ATOM 696 O O . GLN A 1 85 ? 2.941 5.884 16.318 1.00 95.31 85 GLN A O 1
ATOM 701 N N . MET A 1 86 ? 3.588 5.748 14.170 1.00 95.75 86 MET A N 1
ATOM 702 C CA . MET A 1 86 ? 3.046 7.059 13.796 1.00 95.75 86 MET A CA 1
ATOM 703 C C . MET A 1 86 ? 1.521 7.098 13.938 1.00 95.75 86 MET A C 1
ATOM 705 O O . MET A 1 86 ? 0.974 8.077 14.448 1.00 95.75 86 MET A O 1
ATOM 709 N N . ILE A 1 87 ? 0.843 6.025 13.529 1.00 93.56 87 ILE A N 1
ATOM 710 C CA . ILE A 1 87 ? -0.611 5.870 13.644 1.00 93.56 87 ILE A CA 1
ATOM 711 C C . ILE A 1 87 ? -1.028 5.862 15.115 1.00 93.56 87 ILE A C 1
ATOM 713 O O . ILE A 1 87 ? -1.892 6.647 15.503 1.00 93.56 87 ILE A O 1
ATOM 717 N N . GLY A 1 88 ? -0.372 5.058 15.957 1.00 91.94 88 GLY A N 1
ATOM 718 C CA . GLY A 1 88 ? -0.644 5.010 17.394 1.00 91.94 88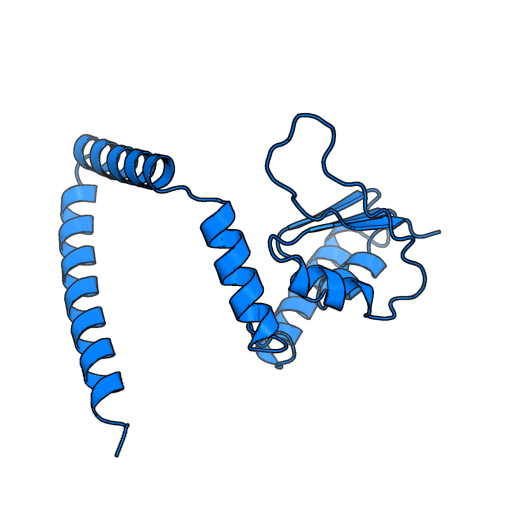 GLY A CA 1
ATOM 719 C C . GLY A 1 88 ? -0.437 6.362 18.086 1.00 91.94 88 GLY A C 1
ATOM 720 O O . GLY A 1 88 ? -1.276 6.787 18.885 1.00 91.94 88 GLY A O 1
ATOM 721 N N . ALA A 1 89 ? 0.633 7.083 17.734 1.00 94.06 89 ALA A N 1
ATOM 722 C CA . ALA A 1 89 ? 0.896 8.426 18.251 1.00 94.06 89 ALA A CA 1
ATOM 723 C C . ALA A 1 89 ? -0.188 9.435 17.831 1.00 94.06 89 ALA A C 1
ATOM 725 O O . ALA A 1 89 ? -0.635 10.243 18.649 1.00 94.06 89 ALA A O 1
ATOM 726 N N . ALA A 1 90 ? -0.648 9.368 16.579 1.00 93.06 90 ALA A N 1
ATOM 727 C CA . ALA A 1 90 ? -1.723 10.218 16.075 1.00 93.06 90 ALA A CA 1
ATOM 728 C C . ALA A 1 90 ? -3.070 9.915 16.749 1.00 93.06 90 ALA A C 1
ATOM 730 O O . ALA A 1 90 ? -3.832 10.835 17.050 1.00 93.06 90 ALA A O 1
ATOM 731 N N . ALA A 1 91 ? -3.342 8.640 17.035 1.00 89.56 91 ALA A N 1
ATOM 732 C CA . ALA A 1 91 ? -4.602 8.195 17.612 1.00 89.56 91 ALA A CA 1
ATOM 733 C C . ALA A 1 91 ? -4.762 8.568 19.100 1.00 89.56 91 ALA A C 1
ATOM 735 O O . ALA A 1 91 ? -5.880 8.598 19.614 1.00 89.56 91 ALA A O 1
ATOM 736 N N . LYS A 1 92 ? -3.660 8.878 19.808 1.00 90.75 92 LYS A N 1
ATOM 737 C CA . LYS A 1 92 ? -3.646 9.276 21.234 1.00 90.75 92 LYS A CA 1
ATOM 738 C C . LYS A 1 92 ? -4.427 8.304 22.134 1.00 90.75 92 LYS A C 1
ATOM 740 O O . LYS A 1 92 ? -5.199 8.722 22.996 1.00 90.75 92 LYS A O 1
ATOM 745 N N . GLY A 1 93 ? -4.248 7.004 21.897 1.00 87.75 93 GLY A N 1
ATOM 746 C CA . GLY A 1 93 ? -4.926 5.936 22.641 1.00 87.75 93 GLY A CA 1
ATOM 747 C C . GLY A 1 93 ? -6.388 5.693 22.248 1.00 87.75 93 GLY A C 1
ATOM 748 O O . GLY A 1 93 ? -7.068 4.924 22.921 1.00 87.75 93 GLY A O 1
ATOM 749 N N . LYS A 1 94 ? -6.886 6.330 21.182 1.00 91.12 94 LYS A N 1
ATOM 750 C CA . LYS A 1 94 ? -8.212 6.068 20.603 1.00 91.12 94 LYS A CA 1
ATOM 751 C C . LYS A 1 94 ? -8.089 5.224 19.332 1.00 91.12 94 LYS A C 1
ATOM 753 O O . LYS A 1 94 ? -7.007 5.110 18.770 1.00 91.12 94 LYS A O 1
ATOM 758 N N . LEU A 1 95 ? -9.202 4.651 18.883 1.00 86.44 95 LEU A N 1
ATOM 759 C CA . LEU A 1 95 ? -9.311 4.028 17.562 1.00 86.44 95 LEU A CA 1
ATOM 760 C C . LEU A 1 95 ? -9.779 5.064 16.535 1.00 86.44 95 LEU A C 1
ATOM 762 O O . LEU A 1 95 ? -10.537 5.977 16.870 1.00 86.44 95 LEU A O 1
ATOM 766 N N . PHE A 1 96 ? -9.357 4.907 15.285 1.00 87.56 96 PHE A N 1
ATOM 767 C CA . PHE A 1 96 ? -9.933 5.622 14.153 1.00 87.56 96 PHE A CA 1
ATOM 768 C C . PHE A 1 96 ? -11.303 5.026 13.821 1.00 87.56 96 PHE A C 1
ATOM 770 O O . PHE A 1 96 ? -11.443 3.810 13.721 1.00 87.56 96 PHE A O 1
ATOM 777 N N . GLU A 1 97 ? -12.319 5.870 13.641 1.00 86.44 97 GLU A N 1
ATOM 778 C CA . GLU A 1 97 ? -13.677 5.393 13.339 1.00 86.44 97 GLU A CA 1
ATOM 779 C C . GLU A 1 97 ? -13.738 4.679 11.981 1.00 86.44 97 GLU A C 1
ATOM 781 O O . GLU A 1 97 ? -14.351 3.623 11.867 1.00 86.44 97 GLU A O 1
ATOM 786 N N . GLN A 1 98 ? -13.075 5.238 10.964 1.00 83.50 98 GLN A N 1
ATOM 787 C CA . GLN A 1 98 ? -13.044 4.717 9.598 1.00 83.50 98 GLN A CA 1
ATOM 788 C C . GLN A 1 98 ? -11.639 4.877 9.015 1.00 83.50 98 GLN A C 1
ATOM 790 O O . GLN A 1 98 ? -11.068 5.969 9.056 1.00 83.50 98 GLN A O 1
ATOM 795 N N . VAL A 1 99 ? -11.098 3.799 8.456 1.00 84.81 99 VAL A N 1
ATOM 796 C CA . VAL A 1 99 ? -9.788 3.767 7.798 1.00 84.81 99 VAL A CA 1
ATOM 797 C C . VAL A 1 99 ? -9.938 3.180 6.402 1.00 84.81 99 VAL A C 1
ATOM 799 O O . VAL A 1 99 ? -10.686 2.228 6.201 1.00 84.81 99 VAL A O 1
ATOM 802 N N . LEU A 1 100 ? -9.221 3.755 5.437 1.00 89.94 100 LEU A N 1
ATOM 803 C CA . LEU A 1 100 ? -9.115 3.252 4.071 1.00 89.94 100 LEU A CA 1
ATOM 804 C C . LEU A 1 100 ? -7.650 2.926 3.768 1.00 89.94 100 LEU A C 1
ATOM 806 O O . LEU A 1 100 ? -6.793 3.807 3.823 1.00 89.94 100 LEU A O 1
ATOM 810 N N . GLU A 1 101 ? -7.378 1.680 3.403 1.00 89.94 101 GLU A N 1
ATOM 811 C CA . GLU A 1 101 ? -6.091 1.218 2.897 1.00 89.94 101 GLU A CA 1
ATOM 812 C C . GLU A 1 101 ? -6.186 0.943 1.394 1.00 89.94 101 GLU A C 1
ATOM 814 O O . GLU A 1 101 ? -6.943 0.080 0.947 1.00 89.94 101 GLU A O 1
ATOM 819 N N . ILE A 1 102 ? -5.389 1.671 0.612 1.00 91.81 102 ILE A N 1
ATOM 820 C CA . ILE A 1 102 ? -5.299 1.513 -0.842 1.00 91.81 102 ILE A CA 1
ATOM 821 C C . ILE A 1 102 ? -4.024 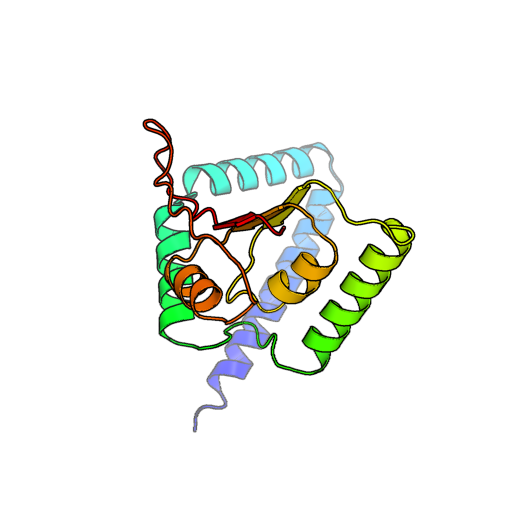0.735 -1.169 1.00 91.81 102 ILE A C 1
ATOM 823 O O . ILE A 1 102 ? -2.932 1.165 -0.803 1.00 91.81 102 ILE A O 1
ATOM 827 N N . GLY A 1 103 ? -4.165 -0.369 -1.900 1.00 91.25 103 GLY A N 1
ATOM 828 C CA . GLY A 1 103 ? -3.068 -1.275 -2.236 1.00 91.25 103 GLY A CA 1
ATOM 829 C C . GLY A 1 103 ? -2.691 -2.186 -1.070 1.00 91.25 103 GLY A C 1
ATOM 830 O O . GLY A 1 103 ? -1.532 -2.205 -0.660 1.00 91.25 103 GLY A O 1
ATOM 831 N N . CYS A 1 104 ? -3.663 -2.913 -0.511 1.00 91.06 104 CYS A N 1
ATOM 832 C CA . CYS A 1 104 ? -3.440 -3.767 0.661 1.00 91.06 104 CYS A CA 1
ATOM 833 C C . CYS A 1 104 ? -2.659 -5.062 0.366 1.00 91.06 104 CYS A C 1
ATOM 835 O O . CYS A 1 104 ? -2.225 -5.746 1.300 1.00 91.06 104 CYS A O 1
ATOM 837 N N . ALA A 1 105 ? -2.446 -5.404 -0.911 1.00 92.88 105 ALA A N 1
ATOM 838 C CA . ALA A 1 105 ? -1.809 -6.643 -1.342 1.00 92.88 105 ALA A CA 1
ATOM 839 C C . ALA A 1 105 ? -2.414 -7.874 -0.631 1.00 92.88 105 ALA A C 1
ATOM 841 O O . ALA A 1 105 ? -3.622 -8.086 -0.659 1.00 92.88 105 ALA A O 1
ATOM 842 N N . GLU A 1 106 ? -1.581 -8.702 0.005 1.00 91.44 106 GLU A N 1
ATOM 843 C CA . GLU A 1 106 ? -2.004 -9.906 0.738 1.00 91.44 106 GLU A CA 1
ATOM 844 C C . GLU A 1 106 ? -2.379 -9.618 2.209 1.00 91.44 106 GLU A C 1
ATOM 846 O O . GLU A 1 106 ? -2.537 -10.543 3.002 1.00 91.44 106 GLU A O 1
ATOM 851 N N . GLY A 1 107 ? -2.515 -8.346 2.601 1.00 89.50 107 GLY A N 1
ATOM 852 C CA . GLY A 1 107 ? -3.109 -7.947 3.880 1.00 89.50 107 GLY A CA 1
ATOM 853 C C . GLY A 1 107 ? -2.169 -7.900 5.091 1.00 89.50 107 GLY A C 1
ATOM 854 O O . GLY A 1 107 ? -2.640 -7.822 6.226 1.00 89.50 107 GLY A O 1
ATOM 855 N N . MET A 1 108 ? -0.844 -7.951 4.904 1.00 90.31 108 MET A N 1
ATOM 856 C CA . MET A 1 108 ? 0.106 -7.953 6.033 1.00 90.31 108 MET A CA 1
ATOM 857 C C . MET A 1 108 ? 0.070 -6.652 6.850 1.00 90.31 108 MET A C 1
ATOM 859 O O . MET A 1 108 ? 0.141 -6.695 8.078 1.00 90.31 108 MET A O 1
ATOM 863 N N . PHE A 1 109 ? -0.034 -5.493 6.191 1.00 92.12 109 PHE A N 1
ATOM 864 C CA . PHE A 1 109 ? -0.139 -4.208 6.888 1.00 92.12 109 PHE A CA 1
ATOM 865 C C . PHE A 1 109 ? -1.566 -3.932 7.370 1.00 92.12 109 PHE A C 1
ATOM 867 O O . PHE A 1 109 ? -1.742 -3.430 8.480 1.00 92.12 109 PHE A O 1
ATOM 874 N N . THR A 1 110 ? -2.574 -4.372 6.611 1.00 89.25 110 THR A N 1
ATOM 875 C CA . THR A 1 110 ? -3.997 -4.339 6.987 1.00 89.25 110 THR A CA 1
ATOM 876 C C . THR A 1 110 ? -4.239 -4.874 8.395 1.00 89.25 110 THR A C 1
ATOM 878 O O . THR A 1 110 ? -4.984 -4.278 9.166 1.00 89.25 110 THR A O 1
ATOM 881 N N . GLN A 1 111 ? -3.567 -5.964 8.775 1.00 85.88 111 GLN A N 1
ATOM 882 C CA . GLN A 1 111 ? -3.689 -6.547 10.115 1.00 85.88 111 GLN A CA 1
ATOM 883 C C . GLN A 1 111 ? -3.211 -5.609 11.224 1.00 85.88 111 GLN A C 1
ATOM 885 O O . GLN A 1 111 ? -3.822 -5.552 12.288 1.00 85.88 111 GLN A O 1
ATOM 890 N N . ARG A 1 112 ? -2.140 -4.854 10.973 1.00 88.00 112 ARG A N 1
ATOM 891 C CA . ARG A 1 112 ? -1.619 -3.856 11.914 1.00 88.00 112 ARG A CA 1
ATOM 892 C C . ARG A 1 112 ? -2.548 -2.645 11.980 1.00 88.00 112 ARG A C 1
ATOM 894 O O . ARG A 1 112 ? -2.855 -2.161 13.063 1.00 88.00 112 ARG A O 1
ATOM 901 N N . LEU A 1 113 ? -3.068 -2.199 10.833 1.00 86.69 113 LEU A N 1
ATOM 902 C CA . LEU A 1 113 ? -4.054 -1.114 10.760 1.00 86.69 113 LEU A CA 1
ATOM 903 C C . LEU A 1 113 ? -5.360 -1.442 11.488 1.00 86.69 113 LEU A C 1
ATOM 905 O O . LEU A 1 113 ? -5.931 -0.564 12.138 1.00 86.69 113 LEU A O 1
ATOM 909 N N . ALA A 1 114 ? -5.822 -2.691 11.412 1.00 84.38 114 ALA A N 1
ATOM 910 C CA . ALA A 1 114 ? -7.067 -3.129 12.038 1.00 84.38 114 ALA A CA 1
ATOM 911 C C . ALA A 1 114 ? -7.066 -2.903 13.559 1.00 84.38 114 ALA A C 1
ATOM 913 O O . ALA A 1 114 ? -8.075 -2.483 14.112 1.00 84.38 114 ALA A O 1
ATOM 914 N N . ILE A 1 115 ? -5.919 -3.067 14.227 1.00 84.69 115 ILE A N 1
ATOM 915 C CA . ILE A 1 115 ? -5.773 -2.846 15.679 1.00 84.69 115 ILE A CA 1
ATOM 916 C C . ILE A 1 115 ? -6.062 -1.386 16.068 1.00 84.69 115 ILE A C 1
ATOM 918 O O . ILE A 1 115 ? -6.467 -1.105 17.194 1.00 84.69 115 ILE A O 1
ATOM 922 N N . HIS A 1 116 ? -5.874 -0.451 15.137 1.00 85.62 116 HIS A N 1
ATOM 923 C CA . HIS A 1 116 ? -6.085 0.977 15.352 1.00 85.62 116 HIS A CA 1
ATOM 924 C C . HIS A 1 116 ? -7.429 1.484 14.814 1.00 85.62 116 HIS A C 1
ATOM 926 O O . HIS A 1 116 ? -7.671 2.689 14.859 1.00 85.62 116 HIS A O 1
ATOM 932 N N . SER A 1 117 ? -8.303 0.606 14.318 1.00 82.94 117 SER A N 1
ATOM 933 C CA . SER A 1 117 ? -9.494 0.987 13.550 1.00 82.94 117 SER A CA 1
ATOM 934 C C . SER A 1 117 ? -10.760 0.338 14.110 1.00 82.94 117 SER A C 1
ATOM 936 O O . SER A 1 117 ? -10.743 -0.830 14.477 1.00 82.94 117 SER A O 1
ATOM 938 N N . ARG A 1 118 ? -11.881 1.066 14.134 1.00 80.81 118 ARG A N 1
ATOM 939 C CA . ARG A 1 118 ? -13.219 0.479 14.350 1.00 80.81 118 ARG A CA 1
ATOM 940 C C . ARG A 1 118 ? -13.795 -0.104 13.063 1.00 80.81 118 ARG A C 1
ATOM 942 O O . ARG A 1 118 ? -14.365 -1.189 13.057 1.00 80.81 118 ARG A O 1
ATOM 949 N N . SER A 1 119 ? -13.613 0.615 11.960 1.00 76.62 119 SER A N 1
ATOM 950 C CA . SER A 1 119 ? -13.963 0.162 10.619 1.00 76.62 119 SER A CA 1
ATOM 951 C C . SER A 1 119 ? -12.772 0.362 9.692 1.00 76.62 119 SER A C 1
ATOM 953 O O . SER A 1 119 ? -12.177 1.442 9.661 1.00 76.62 119 SER A O 1
ATOM 955 N N . LEU A 1 120 ? -12.405 -0.685 8.954 1.00 80.25 120 LEU A N 1
ATOM 956 C CA . LEU A 1 120 ? -11.302 -0.662 8.001 1.00 80.25 120 LEU A CA 1
ATOM 957 C C . LEU A 1 120 ? -11.790 -1.179 6.653 1.00 80.25 120 LEU A C 1
ATOM 959 O O . LEU A 1 120 ? -12.257 -2.313 6.540 1.00 80.25 120 LEU A O 1
ATOM 963 N N . ILE A 1 121 ? -11.634 -0.342 5.634 1.00 84.38 121 ILE A N 1
ATOM 964 C CA . ILE A 1 121 ? -11.781 -0.729 4.243 1.00 84.38 121 ILE A CA 1
ATOM 965 C C . ILE A 1 121 ? -10.393 -0.932 3.656 1.00 84.38 121 ILE A C 1
ATOM 967 O O . ILE A 1 121 ? -9.578 -0.015 3.673 1.00 84.38 121 ILE A O 1
ATOM 971 N N . ALA A 1 122 ? -10.133 -2.113 3.112 1.00 84.19 122 ALA A N 1
ATOM 972 C CA . ALA A 1 122 ? -8.894 -2.405 2.401 1.00 84.19 122 ALA A CA 1
ATOM 973 C C . ALA A 1 122 ? -9.210 -2.732 0.942 1.00 84.19 122 ALA A C 1
ATOM 975 O O . ALA A 1 122 ? -10.225 -3.358 0.641 1.00 84.19 122 ALA A O 1
ATOM 976 N N . MET A 1 123 ? -8.374 -2.292 0.013 1.00 87.25 123 MET A N 1
ATOM 977 C CA . MET A 1 123 ? -8.579 -2.582 -1.403 1.00 87.25 123 MET A CA 1
ATOM 978 C C . MET A 1 123 ? -7.262 -2.790 -2.122 1.00 87.25 123 MET A C 1
ATOM 980 O O . MET A 1 123 ? -6.263 -2.136 -1.832 1.00 87.25 123 MET A O 1
ATOM 984 N N . ASP A 1 124 ? -7.289 -3.667 -3.111 1.00 88.69 124 ASP A N 1
ATOM 985 C CA . ASP A 1 124 ? -6.213 -3.858 -4.069 1.00 88.69 124 ASP A CA 1
ATOM 986 C C . ASP A 1 124 ? -6.831 -4.048 -5.457 1.00 88.69 124 ASP A C 1
ATOM 988 O O . ASP A 1 124 ? -8.015 -4.360 -5.598 1.00 88.69 124 ASP A O 1
ATOM 992 N N . ILE A 1 125 ? -6.040 -3.821 -6.499 1.00 87.81 125 ILE A N 1
ATOM 993 C CA . ILE A 1 125 ? -6.483 -4.050 -7.873 1.00 87.81 125 ILE A CA 1
ATOM 994 C C . ILE A 1 125 ? -6.486 -5.548 -8.217 1.00 87.81 125 ILE A C 1
ATOM 996 O O . ILE A 1 125 ? -7.181 -5.946 -9.145 1.00 87.81 125 ILE A O 1
ATOM 1000 N N . SER A 1 126 ? -5.718 -6.377 -7.499 1.00 89.19 126 SER A N 1
ATOM 1001 C CA . SER A 1 126 ? -5.629 -7.816 -7.757 1.00 89.19 126 SER A CA 1
ATOM 1002 C C . SER A 1 126 ? -6.623 -8.627 -6.932 1.00 89.19 126 SER A C 1
ATOM 1004 O O . SER A 1 126 ? -6.479 -8.755 -5.716 1.00 89.19 126 SER A O 1
ATOM 1006 N N . ASP A 1 127 ? -7.547 -9.307 -7.608 1.00 88.69 127 ASP A N 1
ATOM 1007 C CA . ASP A 1 127 ? -8.490 -10.234 -6.973 1.00 88.69 127 ASP A CA 1
ATOM 1008 C C . ASP A 1 127 ? -7.759 -11.397 -6.279 1.00 88.69 127 ASP A C 1
ATOM 1010 O O . ASP A 1 127 ? -8.204 -11.907 -5.252 1.00 88.69 127 ASP A O 1
ATOM 1014 N N . VAL A 1 128 ? -6.596 -11.794 -6.801 1.00 90.75 128 VAL A N 1
ATOM 1015 C CA . VAL A 1 128 ? -5.758 -12.855 -6.219 1.00 90.75 128 VAL A CA 1
ATOM 1016 C C . VAL A 1 128 ? -5.129 -12.412 -4.897 1.00 90.75 128 VAL A C 1
ATOM 1018 O O . VAL A 1 128 ? -5.125 -13.185 -3.937 1.00 90.75 128 VAL A O 1
ATOM 1021 N N . ALA A 1 129 ? -4.607 -11.185 -4.828 1.00 90.31 129 ALA A N 1
ATOM 1022 C CA . ALA A 1 129 ? -4.046 -10.630 -3.594 1.00 90.31 129 ALA A CA 1
ATOM 1023 C C . ALA A 1 129 ? -5.120 -10.538 -2.503 1.00 90.31 129 ALA A C 1
ATOM 1025 O O . ALA A 1 129 ? -4.942 -11.003 -1.378 1.00 90.31 129 ALA A O 1
ATOM 1026 N N . LEU A 1 130 ? -6.283 -10.045 -2.908 1.00 87.12 130 LEU A N 1
ATOM 1027 C CA . LEU A 1 130 ? -7.471 -9.880 -2.094 1.00 87.12 130 LEU A CA 1
ATOM 1028 C C . LEU A 1 130 ? -8.019 -11.210 -1.538 1.00 87.12 130 LEU A C 1
ATOM 1030 O O . LEU A 1 130 ? -8.303 -11.324 -0.341 1.00 87.12 130 LEU A O 1
ATOM 1034 N N . GLN A 1 131 ? -8.081 -12.261 -2.362 1.00 87.50 131 GLN A N 1
ATOM 1035 C CA . GLN A 1 131 ? -8.421 -13.613 -1.896 1.00 87.50 131 GLN A CA 1
ATOM 1036 C C . GLN A 1 131 ? -7.452 -14.103 -0.812 1.00 87.50 131 GLN A C 1
ATOM 1038 O O . GLN A 1 131 ? -7.880 -14.683 0.183 1.00 87.50 131 GLN A O 1
ATOM 1043 N N . ARG A 1 132 ? -6.149 -13.837 -0.956 1.00 86.56 132 ARG A N 1
ATOM 1044 C CA . ARG A 1 132 ? -5.148 -14.234 0.047 1.00 86.56 132 ARG A CA 1
ATOM 1045 C C . ARG A 1 132 ? -5.246 -13.417 1.330 1.00 86.56 132 ARG A C 1
ATOM 1047 O O . ARG A 1 132 ? -5.150 -14.000 2.407 1.00 86.56 132 ARG A O 1
ATOM 1054 N N . ALA A 1 133 ? -5.503 -12.114 1.223 1.00 84.75 133 ALA A N 1
ATOM 1055 C CA . ALA A 1 133 ? -5.752 -11.252 2.375 1.00 84.75 133 ALA A CA 1
ATOM 1056 C C . A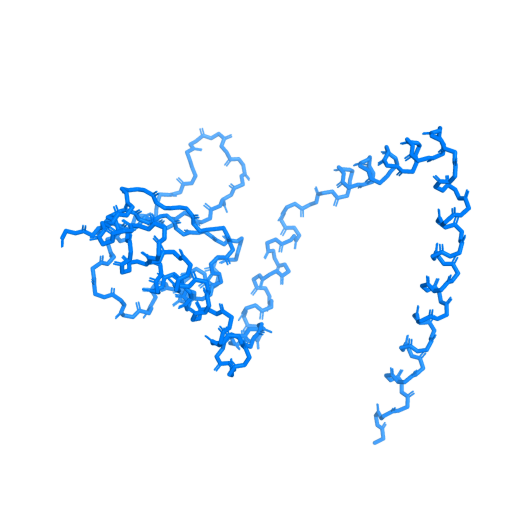LA A 1 133 ? -6.942 -11.760 3.206 1.00 84.75 133 ALA A C 1
ATOM 1058 O O . ALA A 1 133 ? -6.865 -11.831 4.431 1.00 84.75 133 ALA A O 1
ATOM 1059 N N . SER A 1 134 ? -8.001 -12.215 2.531 1.00 68.81 134 SER A N 1
ATOM 1060 C CA . SER A 1 134 ? -9.207 -12.790 3.146 1.00 68.81 134 SER A CA 1
ATOM 1061 C C . SER A 1 134 ? -8.972 -14.090 3.904 1.00 68.81 134 SER A C 1
ATOM 1063 O O . SER A 1 134 ? -9.659 -14.374 4.882 1.00 68.81 134 SER A O 1
ATOM 1065 N N . CYS A 1 135 ? -8.045 -14.919 3.423 1.00 56.75 135 CYS A N 1
ATOM 1066 C CA . CYS A 1 135 ? -7.703 -16.188 4.057 1.00 56.75 135 CYS A CA 1
ATOM 1067 C C . CYS A 1 135 ? -6.790 -16.006 5.276 1.00 56.75 135 CYS A C 1
ATOM 1069 O O . CYS A 1 135 ? -6.534 -16.979 5.988 1.00 56.75 135 CYS A O 1
ATOM 1071 N N . CYS A 1 136 ? -6.285 -14.793 5.524 1.00 52.03 136 CYS A N 1
ATOM 1072 C CA . CYS A 1 136 ? -5.442 -14.536 6.678 1.00 52.03 136 CYS A CA 1
ATOM 1073 C C . CYS A 1 136 ? -6.312 -14.405 7.945 1.00 52.03 136 CYS A C 1
ATOM 1075 O O . CYS A 1 136 ? -7.222 -13.575 7.981 1.00 52.03 136 CYS A O 1
ATOM 1077 N N . PRO A 1 137 ? -6.072 -15.212 8.996 1.00 39.09 137 PRO A N 1
ATOM 1078 C CA . PRO A 1 137 ? -6.963 -15.327 10.146 1.00 39.09 137 PRO A CA 1
ATOM 1079 C C . PRO A 1 137 ? -6.770 -14.166 11.134 1.00 39.09 137 PRO A C 1
ATOM 1081 O O . PRO A 1 137 ? -6.346 -14.356 12.273 1.00 39.09 137 PRO A O 1
ATOM 1084 N N . ALA A 1 138 ? -7.106 -12.947 10.717 1.00 40.69 138 ALA A N 1
ATOM 1085 C CA . ALA A 1 138 ? -7.336 -11.841 11.634 1.00 40.69 138 ALA A CA 1
ATOM 1086 C C . ALA A 1 138 ? -8.784 -11.946 12.144 1.00 40.69 138 ALA A C 1
ATOM 1088 O O . ALA A 1 138 ? -9.751 -11.913 11.386 1.00 40.69 138 ALA A O 1
ATOM 1089 N N . LYS A 1 139 ? -8.927 -12.203 13.445 1.00 34.34 139 LYS A N 1
ATOM 1090 C CA . LYS A 1 139 ? -10.180 -12.599 14.100 1.00 34.34 139 LYS A CA 1
ATOM 1091 C C . LYS A 1 139 ? -11.271 -11.523 13.960 1.00 34.34 139 LYS A C 1
ATOM 1093 O O . LYS A 1 139 ? -11.200 -10.547 14.683 1.00 34.34 139 LYS A O 1
ATOM 1098 N N . ARG A 1 140 ? -12.325 -11.798 13.175 1.00 38.75 140 ARG A N 1
ATOM 1099 C CA . ARG A 1 140 ? -13.542 -10.975 12.921 1.00 38.75 140 ARG A CA 1
ATOM 1100 C C . ARG A 1 140 ? -13.453 -9.990 11.746 1.00 38.75 140 ARG A C 1
ATOM 1102 O O . ARG A 1 140 ? -13.682 -8.803 11.905 1.00 38.75 140 ARG A O 1
ATOM 1109 N N . ALA A 1 141 ? -13.267 -10.508 10.536 1.00 36.00 141 ALA A N 1
ATOM 1110 C CA . ALA A 1 141 ? -13.684 -9.806 9.324 1.00 36.00 141 ALA A CA 1
ATOM 1111 C C . ALA A 1 141 ? -14.995 -10.428 8.812 1.00 36.00 141 ALA A C 1
ATOM 1113 O O . ALA A 1 141 ? -15.017 -11.597 8.423 1.00 36.00 141 ALA A O 1
ATOM 1114 N N . ARG A 1 142 ? -16.106 -9.679 8.822 1.00 37.75 142 ARG A N 1
ATOM 1115 C CA . ARG A 1 142 ? -17.289 -10.055 8.031 1.00 37.75 142 ARG A CA 1
ATOM 1116 C C . ARG A 1 142 ? -17.008 -9.684 6.581 1.00 37.75 142 ARG A C 1
ATOM 1118 O O . ARG A 1 142 ? -16.991 -8.511 6.242 1.00 37.75 142 ARG A O 1
ATOM 1125 N N . GLN A 1 143 ? -16.807 -10.681 5.730 1.00 40.56 143 GLN A N 1
ATOM 1126 C CA . GLN A 1 143 ? -16.678 -10.481 4.289 1.00 40.56 143 GLN A CA 1
ATOM 1127 C C . GLN A 1 143 ? -17.977 -9.881 3.730 1.00 40.56 143 GLN A C 1
ATOM 1129 O O . GLN A 1 143 ? -19.010 -10.545 3.716 1.00 40.56 143 GLN A O 1
ATOM 1134 N N . HIS A 1 144 ? -17.926 -8.641 3.249 1.00 36.09 144 HIS A N 1
ATOM 1135 C CA . HIS A 1 144 ? -18.887 -8.141 2.267 1.00 36.09 144 HIS A CA 1
ATOM 1136 C C . HIS A 1 144 ? -18.169 -8.027 0.928 1.00 36.09 144 HIS A C 1
ATOM 1138 O O . HIS A 1 144 ? -17.587 -6.997 0.606 1.00 36.09 144 HIS A O 1
ATOM 1144 N N . CYS A 1 145 ? -18.214 -9.104 0.143 1.00 31.78 145 CYS A N 1
ATOM 1145 C CA . CYS A 1 145 ? -17.927 -9.041 -1.285 1.00 31.78 145 CYS A CA 1
ATOM 1146 C C . CYS A 1 145 ? -19.125 -8.376 -1.976 1.00 31.78 145 CYS A C 1
ATOM 1148 O O . CYS A 1 145 ? -19.933 -9.052 -2.612 1.00 31.78 145 CYS A O 1
ATOM 1150 N N . SER A 1 146 ? -19.308 -7.066 -1.810 1.00 33.94 146 SER A N 1
ATOM 1151 C CA . SER A 1 146 ? -20.214 -6.335 -2.690 1.00 33.94 146 SER A CA 1
ATOM 1152 C C . SER A 1 146 ? -19.500 -6.155 -4.023 1.00 33.94 146 SER A C 1
ATOM 1154 O O . SER A 1 146 ? -18.501 -5.447 -4.134 1.00 33.94 146 SER A O 1
ATOM 1156 N N . GLY A 1 147 ? -20.011 -6.833 -5.055 1.00 32.59 147 GLY A N 1
ATOM 1157 C CA . GLY A 1 147 ? -19.725 -6.432 -6.426 1.00 32.59 147 GLY A CA 1
ATOM 1158 C C . GLY A 1 147 ? -19.978 -4.929 -6.578 1.00 32.59 147 GLY A C 1
ATOM 1159 O O . GLY A 1 147 ? -20.828 -4.366 -5.880 1.00 32.59 147 GLY A O 1
ATOM 1160 N N . ALA A 1 148 ? -19.208 -4.282 -7.454 1.00 33.56 148 ALA A N 1
ATOM 1161 C CA . ALA A 1 148 ? -19.323 -2.851 -7.706 1.00 33.56 148 ALA A CA 1
ATOM 1162 C C . ALA A 1 148 ? -20.801 -2.441 -7.907 1.00 33.56 148 ALA A C 1
ATOM 1164 O O . ALA A 1 148 ? -21.547 -3.182 -8.559 1.00 33.56 148 ALA A O 1
ATOM 1165 N N . PRO A 1 149 ? -21.255 -1.298 -7.354 1.00 32.91 149 PRO A N 1
ATOM 1166 C CA . PRO A 1 149 ? -22.624 -0.842 -7.556 1.00 32.91 149 PRO A CA 1
ATOM 1167 C C . PRO A 1 149 ? -22.951 -0.758 -9.060 1.00 32.91 149 PRO A C 1
ATOM 1169 O O . PRO A 1 149 ? -22.067 -0.399 -9.850 1.00 32.91 149 PRO A O 1
ATOM 1172 N N . PRO A 1 150 ? -24.192 -1.079 -9.485 1.00 26.53 150 PRO A N 1
ATOM 1173 C CA . PRO A 1 150 ? -24.558 -1.081 -10.899 1.00 26.53 150 PRO A CA 1
ATOM 1174 C C . PRO A 1 150 ? -24.231 0.278 -11.536 1.00 26.53 150 PRO A C 1
ATOM 1176 O O . PRO A 1 150 ? -24.776 1.300 -11.125 1.00 26.53 150 PRO A O 1
ATOM 1179 N N . GLY A 1 151 ? -23.311 0.293 -12.508 1.00 28.31 151 GLY A N 1
ATOM 1180 C CA . GLY A 1 151 ? -22.847 1.507 -13.199 1.00 28.31 151 GLY A CA 1
ATOM 1181 C C . GLY A 1 151 ? -21.353 1.826 -13.056 1.00 28.31 151 GLY A C 1
ATOM 1182 O O . GLY A 1 151 ? -20.865 2.713 -13.750 1.00 28.31 151 GLY A O 1
ATOM 1183 N N . TRP A 1 152 ? -20.609 1.102 -12.214 1.00 27.11 152 TRP A N 1
ATOM 1184 C CA . TRP A 1 152 ? -19.152 1.231 -12.099 1.00 27.11 152 TRP A CA 1
ATOM 1185 C C . TRP A 1 152 ? -18.480 0.098 -12.883 1.00 27.11 152 TRP A C 1
ATOM 1187 O O . TRP A 1 152 ? -18.476 -1.051 -12.452 1.00 27.11 152 TRP A O 1
ATOM 1197 N N . SER A 1 153 ? -17.923 0.407 -14.055 1.00 22.14 153 SER A N 1
ATOM 1198 C CA . SER A 1 153 ? -17.325 -0.568 -14.985 1.00 22.14 153 SER A CA 1
ATOM 1199 C C . SER A 1 153 ? -15.976 -1.150 -14.537 1.00 22.14 153 SER A C 1
ATOM 1201 O O . SER A 1 153 ? -15.364 -1.896 -15.293 1.00 22.14 153 SER A O 1
ATOM 1203 N N . THR A 1 154 ? -15.504 -0.837 -13.328 1.00 29.94 154 THR A N 1
ATOM 1204 C CA . THR A 1 154 ? -14.200 -1.278 -12.824 1.00 29.94 154 THR A CA 1
ATOM 1205 C C . THR A 1 154 ? -14.375 -1.860 -11.427 1.00 29.94 154 THR A C 1
ATOM 1207 O O . THR A 1 154 ? -14.614 -1.132 -10.465 1.00 29.94 154 THR A O 1
ATOM 1210 N N . VAL A 1 155 ? -14.265 -3.183 -11.307 1.00 33.47 155 VAL A N 1
ATOM 1211 C CA . VAL A 1 155 ? -14.359 -3.910 -10.032 1.00 33.47 155 VAL A CA 1
ATOM 1212 C C . VAL A 1 155 ? -13.132 -3.587 -9.172 1.00 33.47 155 VAL A C 1
ATOM 1214 O O . VAL A 1 155 ? -12.102 -4.238 -9.272 1.00 33.47 155 VAL A O 1
ATOM 1217 N N . VAL A 1 156 ? -13.174 -2.551 -8.343 1.00 36.19 156 VAL A N 1
ATOM 1218 C CA . VAL A 1 156 ? -12.239 -2.452 -7.211 1.00 36.19 156 VAL A CA 1
ATOM 1219 C C . VAL A 1 156 ? -12.742 -3.460 -6.187 1.00 36.19 156 VAL A C 1
ATOM 1221 O O . VAL A 1 156 ? -13.888 -3.355 -5.758 1.00 36.19 156 VAL A O 1
ATOM 1224 N N . GLY A 1 157 ? -11.953 -4.478 -5.847 1.00 41.25 157 GLY A N 1
ATOM 1225 C CA . GLY A 1 157 ? -12.342 -5.401 -4.788 1.00 41.25 157 GLY A CA 1
ATOM 1226 C C . GLY A 1 157 ? -12.282 -4.665 -3.453 1.00 41.25 157 GLY A C 1
ATOM 1227 O O . GLY A 1 157 ? -11.201 -4.324 -2.974 1.00 41.25 157 GLY A O 1
ATOM 1228 N N . ILE A 1 158 ? -13.450 -4.348 -2.899 1.00 40.03 158 ILE A N 1
ATOM 1229 C CA . ILE A 1 158 ? -13.583 -3.631 -1.632 1.00 40.03 158 ILE A CA 1
ATOM 1230 C C . ILE A 1 158 ? -13.688 -4.668 -0.518 1.00 40.03 158 ILE A C 1
ATOM 1232 O O . ILE A 1 158 ? -14.596 -5.496 -0.522 1.00 40.03 158 ILE A O 1
ATOM 1236 N N . TYR A 1 159 ? -12.777 -4.606 0.449 1.00 41.69 159 TYR A N 1
ATOM 1237 C CA . TYR A 1 159 ? -12.908 -5.326 1.709 1.00 41.69 159 TYR A CA 1
ATOM 1238 C C . TYR A 1 159 ? -13.555 -4.420 2.721 1.00 41.69 159 TYR A C 1
ATOM 1240 O O . TYR A 1 159 ? -13.027 -3.353 2.997 1.00 41.69 159 TYR A O 1
ATOM 1248 N N . PHE A 1 160 ? -14.653 -4.872 3.311 1.00 35.59 160 PHE A N 1
ATOM 1249 C CA . PHE A 1 160 ? -15.179 -4.293 4.536 1.00 35.59 160 PHE A CA 1
ATOM 1250 C C . PHE A 1 160 ? -14.746 -5.173 5.701 1.00 35.59 160 PHE A C 1
ATOM 1252 O O . PHE A 1 160 ? -14.986 -6.380 5.691 1.00 35.59 160 PHE A O 1
ATOM 1259 N N . ALA A 1 161 ? -14.111 -4.577 6.701 1.00 38.34 161 ALA A N 1
ATOM 1260 C CA . ALA A 1 161 ? -13.908 -5.209 7.990 1.00 38.34 161 ALA A CA 1
ATOM 1261 C C . ALA A 1 161 ? -14.534 -4.312 9.068 1.00 38.34 161 ALA A C 1
ATOM 1263 O O . ALA A 1 161 ? -14.031 -3.226 9.363 1.00 38.34 161 ALA A O 1
ATOM 1264 N N . GLU A 1 162 ? -15.669 -4.751 9.613 1.00 32.94 162 GLU A N 1
ATOM 1265 C CA . GLU A 1 162 ? -16.291 -4.170 10.808 1.00 32.94 162 GLU A CA 1
ATOM 1266 C C . GLU A 1 162 ? -15.788 -4.920 12.045 1.00 32.94 162 GLU A C 1
ATOM 1268 O O . GLU A 1 162 ? -15.853 -6.153 12.083 1.00 32.94 162 GLU A O 1
ATOM 1273 N N . TRP A 1 163 ? -15.288 -4.182 13.039 1.00 34.59 163 TRP A N 1
ATOM 1274 C CA . TRP A 1 163 ? -14.716 -4.733 14.266 1.00 34.59 163 TRP A CA 1
ATOM 1275 C C . TRP A 1 163 ? -15.524 -4.243 15.482 1.00 34.59 163 TRP A C 1
ATOM 1277 O O . TRP A 1 163 ? -15.511 -3.050 15.783 1.00 34.59 163 TRP A O 1
ATOM 1287 N N . ASP A 1 164 ? -16.230 -5.174 16.148 1.00 30.38 164 ASP A N 1
ATOM 1288 C CA . ASP A 1 164 ? -16.922 -4.985 17.446 1.00 30.38 164 ASP A CA 1
ATOM 1289 C C . ASP A 1 164 ? -15.957 -5.105 18.636 1.00 30.38 164 ASP A C 1
ATOM 1291 O O . ASP A 1 164 ? -15.309 -6.183 18.741 1.00 30.38 164 ASP A O 1
#

pLDDT: mean 74.21, std 21.85, range [22.14, 96.88]

Foldseek 3Di:
DPPPPVVVVVVVVVVVVVVVVVVCVVLVVDPVSVVVVVVVVVVCCVVPDDLVVVQVVVQVQVVVDDPSPPCVDPVNVVVLVVVLVVLCVVCVPAAAAEEEAEACFLPPSVLSNVVRYQKYKYWYSYPSSVVNVVPPCPDAFDADQDADDPPDPRGTRIGIGHDD